Protein AF-A0A6N4TEF9-F1 (afdb_monomer_lite)

Secondary structure (DSSP, 8-state):
--HHHHHHHHHHHSPPHHHHHHHHHHHHHHHHHHHHHHHTT-HHHHHHHHHHHHHHHHSTT-HHHHHHHHHHHHHHHHHHHHSPPP---

Radius of gyration: 17.45 Å; chains: 1; bounding box: 50×34×45 Å

Sequence (89 aa):
MDEQELLALLWSLLPSRAYLIAAFVFGLLGMAAFYYGRKRTNKRVTWLAVGLMFYPYVIGSDIRLLYGVGIAFCIAIAVSIYYPQEPKT

pLDDT: mean 78.0, std 6.77, range [57.03, 87.38]

Foldseek 3Di:
DDPVVVVVVVVVQDQDPVLVVLLVVQLVLLVVQLVVCVVVVNVVSNVLSVVSNCVSVPPRNPPVCSVPVSVVSSVVSVCCVVDVDDPPD

Structure (mmCIF, N/CA/C/O backbone):
data_AF-A0A6N4TEF9-F1
#
_entry.id   AF-A0A6N4TEF9-F1
#
loop_
_atom_site.group_PDB
_atom_site.id
_atom_site.type_symbol
_atom_site.label_atom_id
_atom_site.label_alt_id
_atom_site.label_comp_id
_atom_site.label_asym_id
_atom_site.label_entity_id
_atom_site.label_seq_id
_atom_site.pdbx_PDB_ins_code
_atom_site.Cartn_x
_atom_site.Cartn_y
_atom_site.Cartn_z
_atom_site.occupancy
_atom_site.B_iso_or_equiv
_atom_site.auth_seq_id
_atom_site.auth_comp_id
_atom_site.auth_asym_id
_atom_site.auth_atom_id
_atom_site.pdbx_PDB_model_num
ATOM 1 N N . MET A 1 1 ? 19.302 -21.528 -28.510 1.00 60.72 1 MET A N 1
ATOM 2 C CA . MET A 1 1 ? 18.828 -20.450 -27.626 1.00 60.72 1 MET A CA 1
ATOM 3 C C . MET A 1 1 ? 19.836 -20.408 -26.506 1.00 60.72 1 MET A C 1
ATOM 5 O O . MET A 1 1 ? 19.906 -21.362 -25.738 1.00 60.72 1 MET A O 1
ATOM 9 N N . ASP A 1 2 ? 20.714 -19.417 -26.541 1.00 87.38 2 ASP A N 1
ATOM 10 C CA . ASP A 1 2 ? 21.873 -19.358 -25.654 1.00 87.38 2 ASP A CA 1
ATOM 11 C C . ASP A 1 2 ? 21.455 -18.841 -24.271 1.00 87.38 2 ASP A C 1
ATOM 13 O O . ASP A 1 2 ? 20.509 -18.060 -24.151 1.00 87.38 2 ASP A O 1
ATOM 17 N N . GLU A 1 3 ? 22.154 -19.253 -23.210 1.00 86.44 3 GLU A N 1
ATOM 18 C CA . GLU A 1 3 ? 21.858 -18.836 -21.824 1.00 86.44 3 GLU A CA 1
ATOM 19 C C . GLU A 1 3 ? 21.798 -17.305 -21.672 1.00 86.44 3 GLU A C 1
ATOM 21 O O . GLU A 1 3 ? 21.014 -16.776 -20.885 1.00 86.44 3 GLU A O 1
ATOM 26 N N . GLN A 1 4 ? 22.573 -16.580 -22.482 1.00 86.19 4 GLN A N 1
ATOM 27 C CA . GLN A 1 4 ? 22.585 -15.118 -22.519 1.00 86.19 4 GLN A CA 1
ATOM 28 C C . GLN A 1 4 ? 21.264 -14.515 -23.021 1.00 86.19 4 GLN A C 1
ATOM 30 O O . GLN A 1 4 ? 20.812 -13.508 -22.473 1.00 86.19 4 GLN A O 1
ATOM 35 N N . GLU A 1 5 ? 20.610 -15.132 -24.010 1.00 86.06 5 GLU A N 1
ATOM 36 C CA . GLU A 1 5 ? 19.295 -14.679 -24.479 1.00 86.06 5 GLU A CA 1
ATOM 37 C C . GLU A 1 5 ? 18.213 -14.916 -23.421 1.00 86.06 5 GLU A C 1
ATOM 39 O O . GLU A 1 5 ? 17.340 -14.070 -23.225 1.00 86.06 5 GLU A O 1
ATOM 44 N N . LEU A 1 6 ? 18.305 -16.022 -22.675 1.00 85.38 6 LEU A N 1
ATOM 45 C CA . LEU A 1 6 ? 17.386 -16.326 -21.574 1.00 85.38 6 LEU A CA 1
ATOM 46 C C . LEU A 1 6 ? 17.4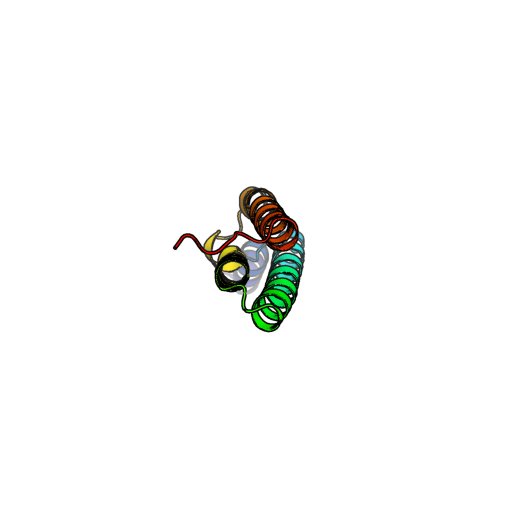91 -15.261 -20.466 1.00 85.38 6 LEU A C 1
ATOM 48 O O . LEU A 1 6 ? 16.480 -14.748 -19.980 1.00 85.38 6 LEU A O 1
ATOM 52 N N . LEU A 1 7 ? 18.715 -14.857 -20.115 1.00 85.56 7 LEU A N 1
ATOM 53 C CA . LEU A 1 7 ? 18.961 -13.795 -19.135 1.00 85.56 7 LEU A CA 1
ATOM 54 C C . LEU A 1 7 ? 18.462 -12.421 -19.611 1.00 85.56 7 LEU A C 1
ATOM 56 O O . LEU A 1 7 ? 17.896 -11.666 -18.816 1.00 85.56 7 LEU A O 1
ATOM 60 N N . ALA A 1 8 ? 18.622 -12.103 -20.898 1.00 82.94 8 ALA A N 1
ATOM 61 C CA . ALA A 1 8 ? 18.111 -10.863 -21.479 1.00 82.94 8 ALA A CA 1
ATOM 62 C C . ALA A 1 8 ? 16.573 -10.808 -21.458 1.00 82.94 8 ALA A C 1
ATOM 64 O O . ALA A 1 8 ? 15.995 -9.774 -21.112 1.00 82.94 8 ALA A O 1
ATOM 65 N N . LEU A 1 9 ? 15.907 -11.930 -21.751 1.00 82.69 9 LEU A N 1
ATOM 66 C CA . LEU A 1 9 ? 14.451 -12.048 -21.659 1.00 82.69 9 LEU A CA 1
ATOM 67 C C . LEU A 1 9 ? 13.958 -11.903 -20.217 1.00 82.69 9 LEU A C 1
ATOM 69 O O . LEU A 1 9 ? 13.004 -11.165 -19.980 1.00 82.69 9 LEU A O 1
ATOM 73 N N . LEU A 1 10 ? 14.632 -12.527 -19.244 1.00 79.56 10 LEU A N 1
ATOM 74 C CA . LEU A 1 10 ? 14.311 -12.358 -17.823 1.00 79.56 10 LEU A CA 1
ATOM 75 C C . LEU A 1 10 ? 14.416 -10.893 -17.397 1.00 79.56 10 LEU A C 1
ATOM 77 O O . LEU A 1 10 ? 13.488 -10.372 -16.780 1.00 79.56 10 LEU A O 1
ATOM 81 N N . TRP A 1 11 ? 15.499 -10.211 -17.778 1.00 76.12 11 TRP A N 1
ATOM 82 C CA . TRP A 1 11 ? 15.686 -8.790 -17.479 1.00 76.12 11 TRP A CA 1
ATOM 83 C C . TRP A 1 11 ? 14.628 -7.894 -18.139 1.00 76.12 11 TRP A C 1
ATOM 85 O O . TRP A 1 11 ? 14.201 -6.908 -17.540 1.00 76.12 11 TRP A O 1
ATOM 95 N N . SER A 1 12 ? 14.160 -8.251 -19.338 1.00 74.81 12 SER A N 1
ATOM 96 C CA . SER A 1 12 ? 13.076 -7.543 -20.028 1.00 74.81 12 SER A CA 1
ATOM 97 C C . SER A 1 12 ? 11.685 -7.819 -19.440 1.00 74.81 12 SER A C 1
ATOM 99 O O . SER A 1 12 ? 10.785 -7.001 -19.623 1.00 74.81 12 SER A O 1
ATOM 101 N N . LEU A 1 13 ? 11.491 -8.959 -18.773 1.00 70.50 13 LEU A N 1
ATOM 102 C CA . LEU A 1 13 ? 10.234 -9.349 -18.122 1.00 70.50 13 LEU A CA 1
ATOM 103 C C . LEU A 1 13 ? 10.087 -8.753 -16.715 1.00 70.50 13 LEU A C 1
ATOM 105 O O . LEU A 1 13 ? 8.984 -8.745 -16.166 1.00 70.50 13 LEU A O 1
ATOM 109 N N . LEU A 1 14 ? 11.176 -8.258 -16.117 1.00 74.62 14 LEU A N 1
ATOM 110 C CA . LEU A 1 14 ? 11.125 -7.607 -14.813 1.00 74.62 14 LEU A CA 1
ATOM 111 C C . LEU A 1 14 ? 10.238 -6.347 -14.870 1.00 74.62 14 LEU A C 1
ATOM 113 O O . LEU A 1 14 ? 10.422 -5.502 -15.753 1.00 74.62 14 LEU A O 1
ATOM 117 N N . PRO A 1 15 ? 9.315 -6.166 -13.902 1.00 70.00 15 PRO A N 1
ATOM 118 C CA . PRO A 1 15 ? 8.558 -4.931 -13.772 1.00 70.00 15 PRO A CA 1
ATOM 119 C C . PRO A 1 15 ? 9.513 -3.739 -13.711 1.00 70.00 15 PRO A C 1
ATOM 121 O O . PRO A 1 15 ? 10.533 -3.783 -13.017 1.00 70.00 15 PRO A O 1
ATOM 124 N N . SER A 1 16 ? 9.178 -2.661 -14.424 1.00 75.38 16 SER A N 1
ATOM 125 C CA . SER A 1 16 ? 10.000 -1.448 -14.461 1.00 75.38 16 SER A CA 1
ATOM 126 C C . SER A 1 16 ? 10.406 -1.008 -13.051 1.00 75.38 16 SER A C 1
ATOM 128 O O . SER A 1 16 ? 9.594 -1.023 -12.126 1.00 75.38 16 SER A O 1
ATOM 130 N N . ARG A 1 17 ? 11.650 -0.542 -12.885 1.00 80.44 17 ARG A N 1
ATOM 131 C CA . ARG A 1 17 ? 12.167 -0.022 -11.603 1.00 80.44 17 A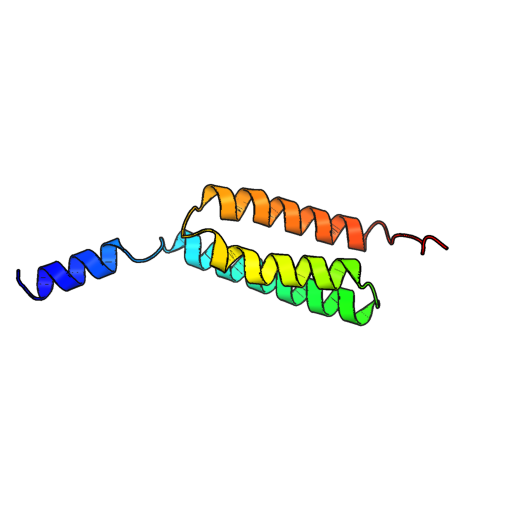RG A CA 1
ATOM 132 C C . ARG A 1 17 ? 11.216 0.997 -10.960 1.00 80.44 17 ARG A C 1
ATOM 134 O O . ARG A 1 17 ? 11.042 0.999 -9.746 1.00 80.44 17 ARG A O 1
ATOM 141 N N . ALA A 1 18 ? 10.556 1.819 -11.779 1.00 78.50 18 ALA A N 1
ATOM 142 C CA . ALA A 1 18 ? 9.560 2.788 -11.324 1.00 78.50 18 ALA A CA 1
ATOM 143 C C . ALA A 1 18 ? 8.312 2.127 -10.707 1.00 78.50 18 ALA A C 1
ATOM 145 O O . ALA A 1 18 ? 7.788 2.622 -9.711 1.00 78.50 18 ALA A O 1
ATOM 146 N N . TYR A 1 19 ? 7.863 0.994 -11.257 1.00 79.88 19 TYR A N 1
ATOM 147 C CA . TYR A 1 19 ? 6.747 0.216 -10.714 1.00 79.88 19 TYR A CA 1
ATOM 148 C C . TYR A 1 19 ? 7.086 -0.328 -9.325 1.00 79.88 19 TYR A C 1
ATOM 150 O O . TYR A 1 19 ? 6.287 -0.189 -8.404 1.00 79.88 19 TYR A O 1
ATOM 158 N N . LEU A 1 20 ? 8.291 -0.883 -9.151 1.00 80.62 20 LEU A N 1
ATOM 159 C CA . LEU A 1 20 ? 8.741 -1.419 -7.861 1.00 80.62 20 LEU A CA 1
ATOM 160 C C . LEU A 1 20 ? 8.793 -0.336 -6.777 1.00 80.62 20 LEU A C 1
ATOM 162 O O . LEU A 1 20 ? 8.326 -0.563 -5.662 1.00 80.62 20 LEU A O 1
ATOM 166 N N . ILE A 1 21 ? 9.300 0.856 -7.111 1.00 84.75 21 ILE A N 1
ATOM 167 C CA . ILE A 1 21 ? 9.337 1.994 -6.180 1.00 84.75 21 ILE A CA 1
ATOM 168 C C . ILE A 1 21 ? 7.916 2.411 -5.789 1.00 84.75 21 ILE A C 1
ATOM 170 O O . ILE A 1 21 ? 7.623 2.554 -4.603 1.00 84.75 21 ILE A O 1
ATOM 174 N N . ALA A 1 22 ? 7.017 2.577 -6.761 1.00 79.94 22 ALA A N 1
ATOM 175 C CA . ALA A 1 22 ? 5.638 2.964 -6.486 1.00 79.94 22 ALA A CA 1
ATOM 176 C C . ALA A 1 22 ? 4.901 1.901 -5.652 1.00 79.94 22 ALA A C 1
ATOM 178 O O . ALA A 1 22 ? 4.239 2.246 -4.676 1.00 79.94 22 ALA A O 1
ATOM 179 N N . ALA A 1 23 ? 5.068 0.614 -5.971 1.00 81.19 23 ALA A N 1
ATOM 180 C CA . ALA A 1 23 ? 4.493 -0.489 -5.204 1.00 81.19 23 ALA A CA 1
ATOM 181 C C . ALA A 1 23 ? 4.997 -0.490 -3.752 1.00 81.19 23 ALA A C 1
ATOM 183 O O . ALA A 1 23 ? 4.205 -0.655 -2.823 1.00 81.19 23 ALA A O 1
ATOM 184 N N . PHE A 1 24 ? 6.291 -0.232 -3.547 1.00 84.94 24 PHE A N 1
ATOM 185 C CA . PHE A 1 24 ? 6.882 -0.126 -2.216 1.00 84.94 24 PHE A CA 1
ATOM 186 C C . PHE A 1 24 ? 6.320 1.065 -1.425 1.00 84.94 24 PHE A C 1
ATOM 188 O O . PHE A 1 24 ? 5.916 0.905 -0.272 1.00 84.94 24 PHE A O 1
ATOM 195 N N . VAL A 1 25 ? 6.224 2.243 -2.050 1.00 86.31 25 VAL A N 1
ATOM 196 C CA . VAL A 1 25 ? 5.659 3.453 -1.427 1.00 86.31 25 VAL A CA 1
ATOM 197 C C . VAL A 1 25 ? 4.185 3.255 -1.066 1.00 86.31 25 VAL A C 1
ATOM 199 O O . VAL A 1 25 ? 3.795 3.546 0.065 1.00 86.31 25 VAL A O 1
ATOM 202 N N . PHE A 1 26 ? 3.366 2.718 -1.976 1.00 83.62 26 PHE A N 1
ATOM 203 C CA . PHE A 1 26 ? 1.953 2.439 -1.695 1.00 83.62 26 PHE A CA 1
ATOM 204 C C . PHE A 1 26 ? 1.777 1.366 -0.615 1.00 83.62 26 PHE A C 1
ATOM 206 O O . PHE A 1 26 ? 0.910 1.514 0.248 1.00 83.62 26 PHE A O 1
ATOM 213 N N . GLY A 1 27 ? 2.633 0.341 -0.589 1.00 82.19 27 GLY A N 1
ATOM 214 C CA . GLY A 1 27 ? 2.658 -0.654 0.485 1.00 82.19 27 GLY A CA 1
ATOM 215 C C . GLY A 1 27 ? 2.979 -0.041 1.854 1.00 82.19 27 GLY A C 1
ATOM 216 O O . GLY A 1 27 ? 2.289 -0.326 2.836 1.00 82.19 27 GLY A O 1
ATOM 217 N N . LEU A 1 28 ? 3.971 0.853 1.921 1.00 86.06 28 LEU A N 1
ATOM 218 C CA . LEU A 1 28 ? 4.333 1.596 3.136 1.00 86.06 28 LEU A CA 1
ATOM 219 C C . LEU A 1 28 ? 3.212 2.525 3.608 1.00 86.06 28 LEU A C 1
ATOM 221 O O . LEU A 1 28 ? 2.888 2.543 4.796 1.00 86.06 28 LEU A O 1
ATOM 225 N N . LEU A 1 29 ? 2.588 3.262 2.687 1.00 84.50 29 LEU A N 1
ATOM 226 C CA . LEU A 1 29 ? 1.444 4.127 2.989 1.00 84.50 29 LEU A CA 1
ATOM 227 C C . LEU A 1 29 ? 0.256 3.314 3.515 1.00 84.50 29 LEU A C 1
ATOM 229 O O . LEU A 1 29 ? -0.341 3.687 4.527 1.00 84.50 29 LEU A O 1
ATOM 233 N N . GLY A 1 30 ? -0.039 2.168 2.893 1.00 82.88 30 GLY A N 1
ATOM 234 C CA . GLY A 1 30 ? -1.028 1.210 3.387 1.00 82.88 30 GLY A CA 1
ATOM 235 C C . GLY A 1 30 ? -0.695 0.706 4.793 1.00 82.88 30 GLY A C 1
ATOM 236 O O . GLY A 1 30 ? -1.563 0.693 5.663 1.00 82.88 30 GLY A O 1
ATOM 237 N N . MET A 1 31 ? 0.571 0.382 5.072 1.00 81.44 31 MET A N 1
ATOM 238 C CA . MET A 1 31 ? 1.000 -0.061 6.405 1.00 81.44 31 MET A CA 1
ATOM 239 C C . MET A 1 31 ? 0.803 1.022 7.470 1.00 81.44 31 MET A C 1
ATOM 241 O O . MET A 1 31 ? 0.246 0.752 8.539 1.00 81.44 31 MET A O 1
ATOM 245 N N . ALA A 1 32 ? 1.223 2.253 7.175 1.00 82.75 32 ALA A N 1
ATOM 246 C CA . ALA A 1 32 ? 1.065 3.389 8.076 1.00 82.75 32 ALA A CA 1
ATOM 247 C C . ALA A 1 32 ? -0.420 3.672 8.360 1.00 82.75 32 ALA A C 1
ATOM 249 O O . ALA A 1 32 ? -0.817 3.847 9.517 1.00 82.75 32 ALA A O 1
ATOM 250 N N . ALA A 1 33 ? -1.258 3.637 7.320 1.00 80.62 33 ALA A N 1
ATOM 251 C CA . ALA A 1 33 ? -2.701 3.806 7.437 1.00 80.62 33 ALA A CA 1
ATOM 252 C C . ALA A 1 33 ? -3.365 2.684 8.249 1.00 80.62 33 ALA A C 1
ATOM 254 O O . ALA A 1 33 ? -4.217 2.959 9.097 1.00 80.62 33 ALA A O 1
ATOM 255 N N . PHE A 1 34 ? -2.951 1.429 8.048 1.00 81.38 34 PHE A N 1
ATOM 256 C CA . PHE A 1 34 ? -3.440 0.280 8.811 1.00 81.38 34 PHE A CA 1
ATOM 257 C C . PHE A 1 34 ? -3.133 0.439 10.302 1.00 81.38 34 PHE A C 1
ATOM 259 O O . PHE A 1 34 ? -4.016 0.256 11.146 1.00 81.38 34 PHE A O 1
ATOM 266 N N . TYR A 1 35 ? -1.900 0.835 10.628 1.00 83.06 35 TYR A N 1
ATOM 267 C CA . TYR A 1 35 ? -1.481 1.072 12.005 1.00 83.06 35 TYR A CA 1
ATOM 268 C C . TYR A 1 35 ? -2.280 2.214 12.655 1.00 83.06 35 TYR A C 1
ATOM 270 O O . TYR A 1 35 ? -2.742 2.083 13.793 1.00 83.06 35 TYR A O 1
ATOM 278 N N . TYR A 1 36 ? -2.520 3.304 11.917 1.00 80.19 36 TYR A N 1
ATOM 279 C CA . TYR A 1 36 ? -3.336 4.425 12.386 1.00 80.19 36 TYR A CA 1
ATOM 280 C C . TYR A 1 36 ? -4.805 4.029 12.613 1.00 80.19 36 TYR A C 1
ATOM 282 O O . TYR A 1 36 ? -5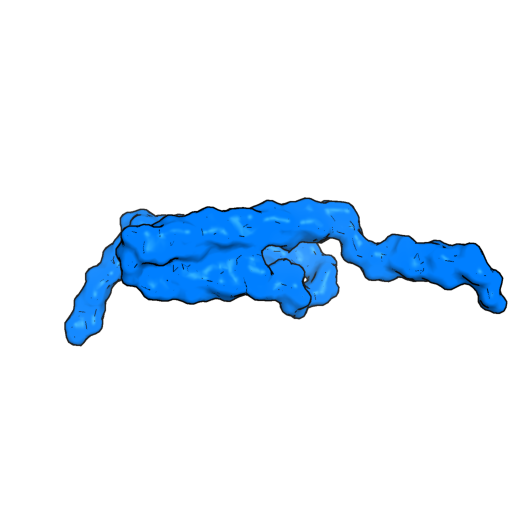.363 4.292 13.683 1.00 80.19 36 TYR A O 1
ATOM 290 N N . GLY A 1 37 ? -5.423 3.341 11.6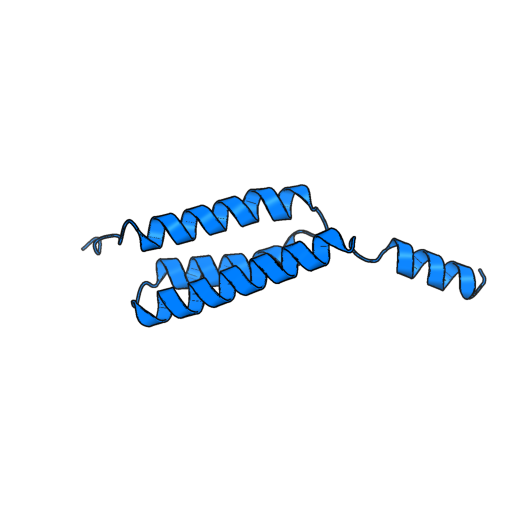47 1.00 77.25 37 GLY A N 1
ATOM 291 C CA . GLY A 1 37 ? -6.806 2.864 11.740 1.00 77.25 37 GLY A CA 1
ATOM 292 C C . GLY A 1 37 ? -7.013 1.894 12.902 1.00 77.25 37 GLY A C 1
ATOM 293 O O . GLY A 1 37 ? -8.000 2.004 13.632 1.00 77.25 37 GLY A O 1
ATOM 294 N N . ARG A 1 38 ? -6.034 1.011 13.145 1.00 78.25 38 ARG A N 1
ATOM 295 C CA . ARG A 1 38 ? -6.045 0.076 14.277 1.00 78.25 38 ARG A CA 1
ATOM 296 C C . ARG A 1 38 ? -5.965 0.800 15.626 1.00 78.25 38 ARG A C 1
ATOM 298 O O . ARG A 1 38 ? -6.690 0.420 16.541 1.00 78.25 38 ARG A O 1
ATOM 305 N N . LYS A 1 39 ? -5.155 1.862 15.749 1.00 80.25 39 LYS A N 1
ATOM 306 C CA . LYS A 1 39 ? -5.100 2.698 16.968 1.00 80.25 39 LYS A CA 1
ATOM 307 C C . LYS A 1 39 ? -6.404 3.452 17.246 1.00 80.25 39 LYS A C 1
ATOM 309 O O . LYS A 1 39 ? -6.741 3.659 18.404 1.00 80.25 39 LYS A O 1
ATOM 314 N N . ARG A 1 40 ? -7.125 3.869 16.204 1.00 77.75 40 ARG A N 1
ATOM 315 C CA . ARG A 1 40 ? -8.390 4.622 16.306 1.00 77.75 40 ARG A CA 1
ATOM 316 C C . ARG A 1 40 ? -9.644 3.734 16.266 1.00 77.75 40 ARG A C 1
ATOM 318 O O . ARG A 1 40 ? -10.733 4.270 16.087 1.00 77.75 40 ARG A O 1
ATOM 325 N N . THR A 1 41 ? -9.488 2.404 16.349 1.00 75.25 41 THR A N 1
ATOM 326 C CA . THR A 1 41 ? -10.579 1.407 16.228 1.00 75.25 41 THR A CA 1
ATOM 327 C C . THR A 1 41 ? -11.470 1.581 14.985 1.00 75.25 41 THR A C 1
ATOM 329 O O . THR A 1 41 ? -12.579 1.046 14.910 1.00 75.25 41 THR A O 1
ATOM 332 N N . ASN A 1 42 ? -10.975 2.275 13.956 1.00 76.56 42 ASN A N 1
ATOM 333 C CA . ASN A 1 42 ? -11.729 2.577 12.748 1.00 76.56 42 ASN A CA 1
ATOM 334 C C . ASN A 1 42 ? -11.606 1.410 11.760 1.00 76.56 42 ASN A C 1
ATOM 336 O O . ASN A 1 42 ? -10.714 1.374 10.910 1.00 76.56 42 ASN A O 1
ATOM 340 N N . LYS A 1 43 ? -12.537 0.453 11.875 1.00 79.12 43 LYS A N 1
ATOM 341 C CA . LYS A 1 43 ? -12.571 -0.770 11.056 1.00 79.12 43 LYS A CA 1
ATOM 342 C C . LYS A 1 43 ? -12.542 -0.478 9.548 1.00 79.12 43 LYS A C 1
ATOM 344 O O . LYS A 1 43 ? -11.926 -1.242 8.811 1.00 79.12 43 LYS A O 1
ATOM 349 N N . ARG A 1 44 ? -13.153 0.621 9.078 1.00 79.75 44 ARG A N 1
ATOM 350 C CA . ARG A 1 44 ? -13.137 0.997 7.649 1.00 79.75 44 ARG A CA 1
ATOM 351 C C . ARG A 1 44 ? -11.735 1.353 7.167 1.00 79.75 44 ARG A C 1
ATOM 353 O O . ARG A 1 44 ? -11.302 0.810 6.157 1.00 79.75 44 ARG A O 1
ATOM 360 N N . VAL A 1 45 ? -11.024 2.216 7.898 1.00 81.25 45 VAL A N 1
ATOM 361 C CA . VAL A 1 45 ? -9.641 2.611 7.562 1.00 81.25 45 VAL A CA 1
ATOM 3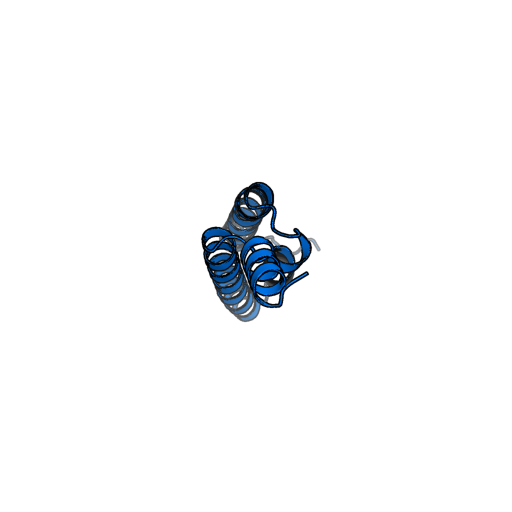62 C C . VAL A 1 45 ? -8.739 1.381 7.521 1.00 81.25 45 VAL A C 1
ATOM 364 O O . VAL A 1 45 ? -7.947 1.225 6.599 1.00 81.25 45 VAL A O 1
ATOM 367 N N . THR A 1 46 ? -8.893 0.476 8.490 1.00 82.38 46 THR A N 1
ATOM 368 C CA . THR A 1 46 ? -8.124 -0.770 8.555 1.00 82.38 46 THR A CA 1
ATOM 369 C C . THR A 1 46 ? -8.352 -1.648 7.320 1.00 82.38 46 THR A C 1
ATOM 371 O O . THR A 1 46 ? -7.379 -2.088 6.715 1.00 82.38 46 THR A O 1
ATOM 374 N N . TRP A 1 47 ? -9.603 -1.866 6.901 1.00 83.50 47 TRP A N 1
ATOM 375 C CA . TRP A 1 47 ? -9.912 -2.669 5.709 1.00 83.50 47 TRP A CA 1
ATOM 376 C C . TRP A 1 47 ? -9.485 -1.995 4.399 1.00 83.50 47 TRP A C 1
ATOM 378 O O . TRP A 1 47 ? -8.959 -2.671 3.516 1.00 83.50 47 TRP A O 1
ATOM 388 N N . LEU A 1 48 ? -9.635 -0.671 4.283 1.00 82.88 48 LEU A N 1
ATOM 389 C CA . LEU A 1 48 ? -9.132 0.088 3.131 1.00 82.88 48 LEU A CA 1
ATOM 390 C C . LEU A 1 48 ? -7.605 0.009 3.028 1.00 82.88 48 LEU A C 1
ATOM 392 O O . LEU A 1 48 ? -7.069 -0.175 1.940 1.00 82.88 48 LEU A O 1
ATOM 396 N N . ALA A 1 49 ? -6.903 0.094 4.154 1.00 83.12 49 ALA A N 1
ATOM 397 C CA . ALA A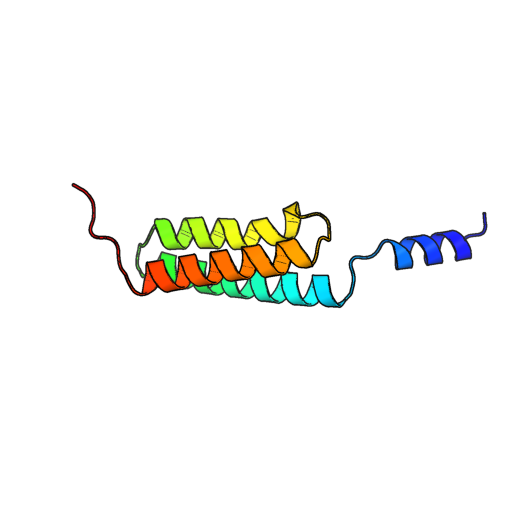 1 49 ? -5.452 -0.015 4.197 1.00 83.12 49 ALA A CA 1
ATOM 398 C C . ALA A 1 49 ? -4.952 -1.418 3.809 1.00 83.12 49 ALA A C 1
ATOM 400 O O . ALA A 1 49 ? -3.979 -1.535 3.066 1.00 83.12 49 ALA A O 1
ATOM 401 N N . VAL A 1 50 ? -5.644 -2.479 4.244 1.00 84.12 50 VAL A N 1
ATOM 402 C CA . VAL A 1 50 ? -5.359 -3.857 3.799 1.00 84.12 50 VAL A CA 1
ATOM 403 C C . VAL A 1 50 ? -5.607 -4.006 2.297 1.00 84.12 50 VAL A C 1
ATOM 405 O O . VAL A 1 50 ? -4.783 -4.595 1.598 1.00 84.12 50 VAL A O 1
ATOM 408 N N . GLY A 1 51 ? -6.696 -3.424 1.784 1.00 83.94 51 GLY A N 1
ATOM 409 C CA . GLY A 1 51 ? -6.967 -3.371 0.347 1.00 83.94 51 GLY A CA 1
ATOM 410 C C . GLY A 1 51 ? -5.829 -2.703 -0.425 1.00 83.94 51 GLY A C 1
ATOM 411 O O . GLY A 1 51 ? -5.333 -3.278 -1.389 1.00 83.94 51 GLY A O 1
ATOM 412 N N . LEU A 1 52 ? -5.346 -1.553 0.054 1.00 81.00 52 LEU A N 1
ATOM 413 C CA . LEU A 1 52 ? -4.217 -0.836 -0.544 1.00 81.00 52 LEU A CA 1
ATOM 414 C C . LEU A 1 52 ? -2.905 -1.630 -0.492 1.00 81.00 52 LEU A C 1
ATOM 416 O O . LEU A 1 52 ? -2.102 -1.512 -1.409 1.00 81.00 52 LEU A O 1
ATOM 420 N N . MET A 1 53 ? -2.678 -2.440 0.546 1.00 79.75 53 MET A N 1
ATOM 421 C CA . MET A 1 53 ? -1.503 -3.317 0.629 1.00 79.75 53 MET A CA 1
ATOM 422 C C . MET A 1 53 ? -1.535 -4.439 -0.406 1.00 79.75 53 MET A C 1
ATOM 424 O O . MET A 1 53 ? -0.501 -4.749 -0.988 1.00 79.75 53 MET A O 1
ATOM 428 N N . PHE A 1 54 ? -2.699 -5.055 -0.627 1.00 79.75 54 PHE A N 1
ATOM 429 C CA . PHE A 1 54 ? -2.842 -6.150 -1.591 1.00 79.75 54 PHE A CA 1
ATOM 430 C C . PHE A 1 54 ? -2.886 -5.650 -3.035 1.00 79.75 54 PHE A C 1
ATOM 432 O O . PHE A 1 54 ? -2.346 -6.296 -3.929 1.00 79.75 54 PHE A O 1
ATOM 439 N N . TYR A 1 55 ? -3.485 -4.480 -3.251 1.00 73.12 55 TYR A N 1
ATOM 440 C CA . TYR A 1 55 ? -3.675 -3.862 -4.558 1.00 73.12 55 TYR A CA 1
ATOM 441 C C . TYR A 1 55 ? -2.427 -3.853 -5.474 1.00 73.12 55 TYR A C 1
ATOM 443 O O . TYR A 1 55 ? -2.536 -4.357 -6.594 1.00 73.12 55 TYR A O 1
ATOM 451 N N . PRO A 1 56 ? -1.232 -3.388 -5.044 1.00 71.12 56 PRO A N 1
ATOM 452 C CA . PRO A 1 56 ? -0.035 -3.353 -5.891 1.00 71.12 56 PRO A CA 1
ATOM 453 C C . PRO A 1 56 ? 0.429 -4.729 -6.398 1.00 71.12 56 PRO A C 1
ATOM 455 O O . PRO A 1 56 ? 1.187 -4.787 -7.367 1.00 71.12 56 PRO A O 1
ATOM 458 N N . TYR A 1 57 ? -0.028 -5.828 -5.790 1.00 70.38 57 TYR A N 1
ATOM 459 C CA . TYR A 1 57 ? 0.310 -7.188 -6.214 1.00 70.38 57 TYR A CA 1
ATOM 460 C C . TYR A 1 57 ? -0.640 -7.755 -7.282 1.00 70.38 57 TYR A C 1
ATOM 462 O O . TYR A 1 57 ? -0.255 -8.685 -7.984 1.00 70.38 57 TYR A O 1
ATOM 470 N N . VAL A 1 58 ? -1.856 -7.212 -7.442 1.00 72.69 58 VAL A N 1
ATOM 471 C CA . VAL A 1 58 ? -2.899 -7.800 -8.317 1.00 72.69 58 VAL A CA 1
ATOM 472 C C . VAL A 1 58 ? -2.947 -7.176 -9.719 1.00 72.69 58 VAL A C 1
ATOM 474 O O . VAL A 1 58 ? -3.513 -7.755 -10.637 1.00 72.69 58 VAL A O 1
ATOM 477 N N . ILE A 1 59 ? -2.350 -5.997 -9.902 1.00 69.44 59 ILE A N 1
ATOM 478 C CA . ILE A 1 59 ? -2.461 -5.176 -11.127 1.00 69.44 59 ILE A CA 1
ATOM 479 C C . ILE A 1 59 ? -1.568 -5.652 -12.276 1.00 69.44 59 ILE A C 1
ATOM 481 O O . ILE A 1 59 ? -1.738 -5.198 -13.399 1.00 69.44 59 ILE A O 1
ATOM 485 N N . GLY A 1 60 ? -0.611 -6.552 -12.031 1.00 64.81 60 GLY A N 1
ATOM 486 C CA . GLY A 1 60 ? 0.163 -7.154 -13.121 1.00 64.81 60 GLY A CA 1
ATOM 487 C C . GLY A 1 60 ? 1.024 -6.158 -13.913 1.00 64.81 60 GLY A C 1
ATOM 488 O O . GLY A 1 60 ? 1.035 -6.193 -15.136 1.00 64.81 60 GLY A O 1
ATOM 489 N N . SER A 1 61 ? 1.788 -5.301 -13.227 1.00 65.94 61 SER A N 1
ATOM 490 C CA . SER A 1 61 ? 2.774 -4.367 -13.820 1.00 65.94 61 SER A CA 1
ATOM 491 C C . SER A 1 61 ? 2.211 -3.128 -14.538 1.00 65.94 61 SER A C 1
ATOM 493 O O . SER A 1 61 ? 2.989 -2.304 -15.027 1.00 65.94 61 SER A O 1
ATOM 495 N N . ASP A 1 62 ? 0.892 -2.914 -14.543 1.00 75.50 62 ASP A N 1
ATOM 496 C CA . ASP A 1 62 ? 0.277 -1.709 -15.115 1.00 75.50 62 ASP A CA 1
ATOM 497 C C . ASP A 1 62 ? 0.492 -0.455 -14.246 1.00 75.50 62 ASP A C 1
ATOM 499 O O . ASP A 1 62 ? -0.245 -0.155 -13.301 1.00 75.50 62 ASP A O 1
ATOM 503 N N . ILE A 1 63 ? 1.495 0.352 -14.607 1.00 75.94 63 ILE A N 1
ATOM 504 C CA . ILE A 1 63 ? 1.890 1.544 -13.836 1.00 75.94 63 ILE A CA 1
ATOM 505 C C . ILE A 1 63 ? 0.790 2.615 -13.743 1.00 75.94 63 ILE A C 1
ATOM 507 O O . ILE A 1 63 ? 0.711 3.342 -12.752 1.00 75.94 63 ILE A O 1
ATOM 511 N N . ARG A 1 64 ? -0.094 2.702 -14.747 1.00 75.75 64 ARG A N 1
ATOM 512 C CA . ARG A 1 64 ? -1.205 3.671 -14.766 1.00 75.75 64 ARG A CA 1
ATOM 513 C C . ARG A 1 64 ? -2.265 3.331 -13.723 1.00 75.75 64 ARG A C 1
ATOM 515 O O . ARG A 1 64 ? -2.730 4.218 -13.010 1.00 75.75 64 ARG A O 1
ATOM 522 N N . LEU A 1 65 ? -2.609 2.049 -13.610 1.00 75.12 65 LEU A N 1
ATOM 523 C CA . LEU A 1 65 ? -3.562 1.550 -12.618 1.00 75.12 65 LEU A CA 1
ATOM 524 C C . LEU A 1 65 ? -2.982 1.615 -11.207 1.00 75.12 65 LEU A C 1
ATOM 526 O O . LEU A 1 65 ? -3.710 1.939 -10.265 1.00 75.12 65 LEU A O 1
ATOM 530 N N . LEU A 1 66 ? -1.676 1.368 -11.068 1.00 76.88 66 LEU A N 1
ATOM 531 C CA . LEU A 1 66 ? -0.971 1.493 -9.796 1.00 76.88 66 LEU A CA 1
ATOM 532 C C . LEU A 1 66 ? -1.071 2.920 -9.242 1.00 76.88 66 LEU A C 1
ATOM 534 O O . LEU A 1 66 ? -1.486 3.103 -8.100 1.00 76.88 66 LEU A O 1
ATOM 538 N N . TYR A 1 67 ? -0.761 3.932 -10.058 1.00 75.94 67 TYR A N 1
ATOM 539 C CA . TYR A 1 67 ? -0.868 5.329 -9.636 1.00 75.94 67 TYR A CA 1
ATOM 540 C C . TYR A 1 67 ? -2.318 5.778 -9.451 1.00 75.94 67 TYR A C 1
ATOM 542 O O . TYR A 1 67 ? -2.641 6.335 -8.406 1.00 75.94 67 TYR A O 1
ATOM 550 N N . GLY A 1 68 ? -3.200 5.538 -10.427 1.00 81.94 68 GLY A N 1
ATOM 551 C CA . GLY A 1 68 ? -4.570 6.058 -10.388 1.00 81.94 68 GLY A CA 1
ATOM 552 C C . GLY A 1 68 ? -5.355 5.556 -9.177 1.00 81.94 68 GLY A C 1
ATOM 553 O O . GLY A 1 68 ? -5.912 6.340 -8.407 1.00 81.94 68 GLY A O 1
ATOM 554 N N . VAL A 1 69 ? -5.346 4.245 -8.958 1.00 77.50 69 VAL A N 1
ATOM 555 C CA . VAL A 1 69 ? -6.091 3.643 -7.850 1.00 77.50 69 VAL A CA 1
ATOM 556 C C . VAL A 1 69 ? -5.314 3.735 -6.539 1.00 77.50 69 VAL A C 1
ATOM 558 O O . VAL A 1 69 ? -5.936 3.912 -5.496 1.00 77.50 69 VAL A O 1
ATOM 561 N N . GLY A 1 70 ? -3.976 3.705 -6.566 1.00 79.38 70 GLY A N 1
ATOM 562 C CA . GLY A 1 70 ? -3.162 3.970 -5.379 1.00 79.38 70 GLY A CA 1
ATOM 563 C C . GLY A 1 70 ? -3.439 5.360 -4.799 1.00 79.38 70 GLY A C 1
ATOM 564 O O . GLY A 1 70 ? -3.672 5.493 -3.597 1.00 79.38 70 GLY A O 1
ATOM 565 N N . ILE A 1 71 ? -3.523 6.387 -5.652 1.00 82.50 71 ILE A N 1
ATOM 566 C CA . ILE A 1 71 ? -3.933 7.743 -5.256 1.00 82.50 71 ILE A CA 1
ATOM 567 C C . ILE A 1 71 ? -5.377 7.740 -4.741 1.00 82.50 71 ILE A C 1
ATOM 569 O O . ILE A 1 71 ? -5.635 8.305 -3.679 1.00 82.50 71 ILE A O 1
ATOM 573 N N . ALA A 1 72 ? -6.309 7.078 -5.435 1.00 83.31 72 ALA A N 1
ATOM 574 C CA . ALA A 1 72 ? -7.708 7.005 -5.007 1.00 83.31 72 ALA A CA 1
ATOM 575 C C . ALA A 1 72 ? -7.862 6.369 -3.614 1.00 83.31 72 ALA A C 1
ATOM 577 O O . ALA A 1 72 ? -8.598 6.889 -2.776 1.00 83.31 72 ALA A O 1
ATOM 578 N N . PHE A 1 73 ? -7.123 5.295 -3.329 1.00 79.75 73 PHE A N 1
ATOM 579 C CA . PHE A 1 73 ? -7.077 4.680 -2.004 1.00 79.75 73 PHE A CA 1
ATOM 580 C C . PHE A 1 73 ? -6.440 5.600 -0.964 1.00 79.75 73 PHE A C 1
ATOM 582 O O . PHE A 1 73 ? -6.953 5.695 0.150 1.00 79.75 73 PHE A O 1
ATOM 589 N N . CYS A 1 74 ? -5.361 6.306 -1.312 1.00 79.62 74 CYS A N 1
ATOM 590 C CA . CYS A 1 74 ? -4.743 7.283 -0.417 1.00 79.62 74 CYS A CA 1
ATOM 591 C C . CYS A 1 74 ? -5.736 8.390 -0.028 1.00 79.62 74 CYS A C 1
ATOM 593 O O . CYS A 1 74 ? -5.849 8.729 1.151 1.00 79.62 74 CYS A O 1
ATOM 595 N N . ILE A 1 75 ? -6.509 8.894 -0.997 1.00 83.81 75 ILE A N 1
ATOM 596 C CA . ILE A 1 75 ? -7.581 9.870 -0.767 1.00 83.81 75 ILE A CA 1
ATOM 597 C C . ILE A 1 75 ? -8.689 9.253 0.090 1.00 83.81 75 ILE A C 1
ATOM 599 O O . ILE A 1 75 ? -9.094 9.864 1.073 1.00 83.81 75 ILE A O 1
ATOM 603 N N . ALA A 1 76 ? -9.151 8.038 -0.218 1.00 80.00 76 ALA A N 1
ATOM 604 C CA . ALA A 1 76 ? -10.198 7.363 0.551 1.00 80.00 76 ALA A CA 1
ATOM 605 C C . ALA A 1 76 ? -9.795 7.170 2.022 1.00 80.00 76 ALA A C 1
ATOM 607 O O . ALA A 1 76 ? -10.591 7.428 2.927 1.00 80.00 76 ALA A O 1
ATOM 608 N N . ILE A 1 77 ? -8.540 6.784 2.267 1.00 79.75 77 ILE A N 1
ATOM 609 C CA . ILE A 1 77 ? -7.964 6.669 3.608 1.00 79.75 77 ILE A CA 1
ATOM 610 C C . ILE A 1 77 ? -7.917 8.045 4.280 1.00 79.75 77 ILE A C 1
ATOM 612 O O . ILE A 1 77 ? -8.451 8.189 5.380 1.00 79.75 77 ILE A O 1
ATOM 616 N N . ALA A 1 78 ? -7.350 9.064 3.629 1.00 79.69 78 ALA A N 1
ATOM 617 C CA . ALA A 1 78 ? -7.252 10.414 4.185 1.00 79.69 78 ALA A CA 1
ATOM 618 C C . ALA A 1 78 ? -8.633 11.000 4.535 1.00 79.69 78 ALA A C 1
ATOM 620 O O . ALA A 1 78 ? -8.828 11.511 5.637 1.00 79.69 78 ALA A O 1
ATOM 621 N N . VAL A 1 79 ? -9.617 10.842 3.646 1.00 82.69 79 VAL A N 1
ATOM 622 C CA . VAL A 1 79 ? -11.009 11.254 3.869 1.00 82.69 79 VAL A CA 1
ATOM 623 C C . VAL A 1 79 ? -11.620 10.484 5.034 1.00 82.69 79 VAL A C 1
ATOM 625 O O . VAL A 1 79 ? -12.250 11.092 5.889 1.00 82.69 79 VAL A O 1
ATOM 628 N N . SER A 1 80 ? -11.409 9.170 5.125 1.00 77.19 80 SER A N 1
ATOM 629 C CA . SER A 1 80 ? -11.947 8.362 6.230 1.00 77.19 80 SER A CA 1
ATOM 630 C C . SER A 1 80 ? -11.305 8.658 7.595 1.00 77.19 80 SER A C 1
ATOM 632 O O . SER A 1 80 ? -11.915 8.379 8.629 1.00 77.19 80 SER A O 1
ATOM 634 N N . ILE A 1 81 ? -10.094 9.227 7.604 1.00 77.06 81 ILE A N 1
ATOM 635 C CA . ILE A 1 81 ? -9.426 9.740 8.807 1.00 77.06 81 ILE A CA 1
ATOM 636 C C . ILE A 1 81 ? -9.979 11.122 9.183 1.00 77.06 81 ILE A C 1
ATOM 638 O O . ILE A 1 81 ? -10.213 11.368 10.365 1.00 77.06 81 ILE A O 1
ATOM 642 N N . TYR A 1 82 ? -10.184 12.011 8.204 1.00 79.62 82 TYR A N 1
ATOM 643 C CA . TYR A 1 82 ? -10.626 13.394 8.435 1.00 79.62 82 TYR A CA 1
ATOM 644 C C . TYR A 1 82 ? -12.133 13.514 8.713 1.00 79.62 82 TYR A C 1
ATOM 646 O O . TYR A 1 82 ? -12.545 14.328 9.532 1.00 79.62 82 TYR A O 1
ATOM 654 N N . TYR A 1 83 ? -12.946 12.669 8.077 1.00 73.56 83 TYR A N 1
ATOM 655 C CA . TYR A 1 83 ? -14.384 12.534 8.305 1.00 73.56 83 TYR A CA 1
ATOM 656 C C . TYR A 1 83 ? -14.670 11.198 9.001 1.00 73.56 83 TYR A C 1
ATOM 658 O O . TYR A 1 83 ? -15.040 10.218 8.335 1.00 73.56 83 TYR A O 1
ATOM 666 N N . PRO A 1 84 ? -14.486 11.122 10.333 1.00 65.19 84 PRO A N 1
ATOM 667 C CA . PRO A 1 84 ? -14.881 9.949 11.094 1.00 65.19 84 PRO A CA 1
ATOM 668 C C . PRO A 1 84 ? -16.383 9.728 10.903 1.00 65.19 84 PRO A C 1
ATOM 670 O O . PRO A 1 84 ? -17.204 10.602 11.156 1.00 65.19 84 PRO A O 1
ATOM 673 N N . GLN A 1 85 ? -16.735 8.560 10.380 1.00 63.94 85 GLN A N 1
ATOM 674 C CA . GLN A 1 85 ? -18.123 8.197 10.129 1.00 63.94 85 GLN A CA 1
ATOM 675 C C . GLN A 1 85 ? -18.774 7.867 11.470 1.00 63.94 85 GLN A C 1
ATOM 677 O O . GLN A 1 85 ? -18.322 6.945 12.152 1.00 63.94 85 GLN A O 1
ATOM 682 N N . GLU A 1 86 ? -19.817 8.609 11.838 1.00 60.97 86 GLU A N 1
ATOM 683 C CA . GLU A 1 86 ? -20.638 8.270 12.996 1.00 60.97 86 GLU A CA 1
ATOM 684 C C . GLU A 1 86 ? -21.230 6.862 12.813 1.00 60.97 86 GLU A C 1
ATOM 686 O O . GLU A 1 86 ? -21.579 6.475 11.686 1.00 60.97 86 GLU A O 1
ATOM 691 N N . PRO A 1 87 ? -21.293 6.049 13.883 1.00 57.03 87 PRO A N 1
ATOM 692 C CA . PRO A 1 87 ? -21.873 4.721 13.799 1.00 57.03 87 PRO A CA 1
ATOM 693 C C . PRO A 1 87 ? -23.335 4.865 13.374 1.00 57.03 87 PRO A C 1
ATOM 695 O O . PRO A 1 87 ? -24.144 5.436 14.097 1.00 57.03 87 PRO A O 1
ATOM 698 N N . LYS A 1 88 ? -23.669 4.354 12.184 1.00 59.06 88 LYS A N 1
ATOM 699 C CA . LYS A 1 88 ? -25.065 4.173 11.786 1.00 59.06 88 LYS A CA 1
ATOM 700 C C . LYS A 1 88 ? -25.643 3.108 12.719 1.00 59.06 88 LYS A C 1
ATOM 702 O O . LYS A 1 88 ? -25.270 1.942 12.595 1.00 59.06 88 LYS A O 1
ATOM 707 N N . THR A 1 89 ? -26.423 3.567 13.695 1.00 60.50 89 THR A N 1
ATOM 708 C CA . THR A 1 89 ? -27.255 2.776 14.613 1.00 60.50 89 THR A CA 1
ATOM 709 C C . THR A 1 89 ? -28.258 1.931 13.857 1.00 60.50 89 THR A C 1
ATOM 711 O O . THR A 1 89 ? -28.826 2.477 12.882 1.00 60.50 89 THR A O 1
#